Protein AF-A0A2K2U918-F1 (afdb_monomer)

Structure (mmCIF, N/CA/C/O backbone):
data_AF-A0A2K2U918-F1
#
_entry.id   AF-A0A2K2U918-F1
#
loop_
_atom_site.group_PDB
_atom_site.id
_atom_site.type_symbol
_atom_site.label_atom_id
_atom_site.label_alt_id
_atom_site.label_comp_id
_atom_site.label_asym_id
_atom_site.label_entity_id
_atom_site.label_seq_id
_atom_site.pdbx_PDB_ins_code
_atom_site.Cartn_x
_atom_site.Cartn_y
_atom_site.Cartn_z
_atom_site.occupancy
_atom_site.B_iso_or_equiv
_atom_site.auth_seq_id
_atom_site.auth_comp_id
_atom_site.auth_asym_id
_atom_site.auth_atom_id
_atom_site.pdbx_PDB_model_num
ATOM 1 N N . SER A 1 1 ? 17.574 -12.601 -0.447 1.00 55.03 1 SER A N 1
ATOM 2 C CA . SER A 1 1 ? 17.448 -11.591 -1.514 1.00 55.03 1 SER A CA 1
ATOM 3 C C . SER A 1 1 ? 17.437 -12.221 -2.903 1.00 55.03 1 SER A C 1
ATOM 5 O O . SER A 1 1 ? 16.592 -11.841 -3.699 1.00 55.03 1 SER A O 1
ATOM 7 N N . GLU A 1 2 ? 18.243 -13.265 -3.160 1.00 57.69 2 GLU A N 1
ATOM 8 C CA . GLU A 1 2 ? 18.357 -13.940 -4.475 1.00 57.69 2 GLU A CA 1
ATOM 9 C C . GLU A 1 2 ? 17.039 -14.374 -5.151 1.00 57.69 2 GLU A C 1
ATOM 11 O O . GLU A 1 2 ? 16.947 -14.339 -6.372 1.00 57.69 2 GLU A O 1
ATOM 16 N N . LEU A 1 3 ? 16.000 -14.756 -4.398 1.00 68.94 3 LEU A N 1
ATOM 17 C CA . LEU A 1 3 ? 14.714 -15.185 -4.976 1.00 68.94 3 LEU A CA 1
ATOM 18 C C . LEU A 1 3 ? 13.896 -14.040 -5.593 1.00 68.94 3 LEU A C 1
ATOM 20 O O . LEU A 1 3 ? 13.196 -14.261 -6.575 1.00 68.94 3 LEU A O 1
ATOM 24 N N . ILE A 1 4 ? 13.960 -12.838 -5.013 1.00 65.31 4 ILE A N 1
ATOM 25 C CA . ILE A 1 4 ? 13.207 -11.668 -5.491 1.00 65.31 4 ILE A CA 1
ATOM 26 C C . ILE A 1 4 ? 13.919 -11.092 -6.710 1.00 65.31 4 ILE A C 1
ATOM 28 O O . ILE A 1 4 ? 13.332 -11.013 -7.785 1.00 65.31 4 ILE A O 1
ATOM 32 N N . GLU A 1 5 ? 15.207 -10.788 -6.560 1.00 65.06 5 GLU A N 1
ATOM 33 C CA . GLU A 1 5 ? 16.042 -10.282 -7.652 1.00 65.06 5 GLU A CA 1
ATOM 34 C C . GLU A 1 5 ? 16.065 -11.269 -8.825 1.00 65.06 5 GLU A C 1
ATOM 36 O O . GLU A 1 5 ? 15.841 -10.880 -9.966 1.00 65.06 5 GLU A O 1
ATOM 41 N N . GLY A 1 6 ? 16.223 -12.569 -8.558 1.00 68.31 6 GLY A N 1
ATOM 42 C CA . GLY A 1 6 ? 16.199 -13.604 -9.590 1.00 68.31 6 GLY A CA 1
ATOM 43 C C . GLY A 1 6 ? 14.846 -13.777 -10.286 1.00 68.31 6 GLY A C 1
ATOM 44 O O . GLY A 1 6 ? 14.822 -14.214 -11.432 1.00 68.31 6 GLY A O 1
ATOM 45 N N . TYR A 1 7 ? 13.725 -13.434 -9.642 1.00 68.94 7 TYR A N 1
ATOM 46 C CA . TYR A 1 7 ? 12.400 -13.457 -10.275 1.00 68.94 7 TYR A CA 1
ATOM 47 C C . TYR A 1 7 ? 12.186 -12.247 -11.194 1.00 68.94 7 TYR A C 1
ATOM 49 O O . TYR A 1 7 ? 11.620 -12.397 -12.278 1.00 68.94 7 TYR A O 1
ATOM 57 N N . PHE A 1 8 ? 12.657 -11.070 -10.773 1.00 63.41 8 PHE A N 1
ATOM 58 C CA . PHE A 1 8 ? 12.520 -9.815 -11.515 1.00 63.41 8 PHE A CA 1
ATOM 59 C C . PHE A 1 8 ? 13.558 -9.637 -12.633 1.00 63.41 8 PHE A C 1
ATOM 61 O O . PHE A 1 8 ? 13.262 -8.975 -13.619 1.00 63.41 8 PHE A O 1
ATOM 68 N N . ASN A 1 9 ? 14.721 -10.288 -12.536 1.00 63.62 9 ASN A N 1
ATOM 69 C CA . ASN A 1 9 ? 15.782 -10.253 -13.554 1.00 63.62 9 ASN A CA 1
ATOM 70 C C . ASN A 1 9 ? 15.575 -11.234 -14.723 1.00 63.62 9 ASN A C 1
ATOM 72 O O . ASN A 1 9 ? 16.447 -11.366 -15.580 1.00 63.62 9 ASN A O 1
ATOM 76 N N . GLN A 1 10 ? 14.458 -11.962 -14.768 1.00 62.66 10 GLN A N 1
ATOM 77 C CA . GLN A 1 10 ? 14.081 -12.717 -15.967 1.00 62.66 10 GLN A CA 1
ATOM 78 C C . GLN A 1 10 ? 13.352 -11.771 -16.921 1.00 62.66 10 GLN A C 1
ATOM 80 O O . GLN A 1 10 ? 12.520 -11.010 -16.439 1.00 62.66 10 GLN A O 1
ATOM 85 N N . ASP A 1 11 ? 13.610 -11.856 -18.236 1.00 62.38 11 ASP A N 1
ATOM 86 C CA . ASP A 1 11 ? 12.915 -11.131 -19.325 1.00 62.38 11 ASP A CA 1
ATOM 87 C C . ASP A 1 11 ? 11.400 -11.442 -19.360 1.00 62.38 11 ASP A C 1
ATOM 89 O O . ASP A 1 11 ? 10.856 -12.065 -20.275 1.00 62.38 11 ASP A O 1
ATOM 93 N N . ARG A 1 12 ? 10.690 -11.064 -18.302 1.00 66.81 12 ARG A N 1
ATOM 94 C CA . ARG A 1 12 ? 9.265 -11.260 -18.101 1.00 66.81 12 ARG A CA 1
ATOM 95 C C . ARG A 1 12 ? 8.599 -9.917 -18.298 1.00 66.81 12 ARG A C 1
ATOM 97 O O . ARG A 1 12 ? 8.938 -8.941 -17.638 1.00 66.81 12 ARG A O 1
ATOM 104 N N . ASN A 1 13 ? 7.588 -9.893 -19.157 1.00 74.31 13 ASN A N 1
ATOM 105 C CA . ASN A 1 13 ? 6.718 -8.736 -19.282 1.00 74.31 13 ASN A CA 1
ATOM 106 C C . ASN A 1 13 ? 5.799 -8.658 -18.047 1.00 74.31 13 ASN A C 1
ATOM 108 O O . ASN A 1 13 ? 4.713 -9.243 -18.016 1.00 74.31 13 ASN A O 1
ATOM 112 N N . LEU A 1 14 ? 6.294 -8.032 -16.980 1.00 83.25 14 LEU A N 1
ATOM 113 C CA . LEU A 1 14 ? 5.567 -7.818 -15.735 1.00 83.25 14 LEU A CA 1
ATOM 114 C C . LEU A 1 14 ? 4.610 -6.640 -15.897 1.00 83.25 14 LEU A C 1
ATOM 116 O O . LEU A 1 14 ? 5.030 -5.491 -15.921 1.00 83.25 14 LEU A O 1
ATOM 120 N N . ALA A 1 15 ? 3.313 -6.935 -15.957 1.00 89.94 15 ALA A N 1
ATOM 121 C CA . ALA A 1 15 ? 2.285 -5.902 -16.062 1.00 89.94 15 ALA A CA 1
ATOM 122 C C . ALA A 1 15 ? 2.145 -5.069 -14.774 1.00 89.94 15 ALA A C 1
ATOM 124 O O . ALA A 1 15 ? 1.970 -3.856 -14.831 1.00 89.94 15 ALA A O 1
ATOM 125 N N . LEU A 1 16 ? 2.179 -5.719 -13.603 1.00 94.06 16 LEU A N 1
ATOM 126 C CA . LEU A 1 16 ? 2.019 -5.055 -12.308 1.00 94.06 16 LEU A CA 1
ATOM 127 C C . LEU A 1 16 ? 2.477 -5.949 -11.152 1.00 94.06 16 LEU A C 1
ATOM 129 O O . LEU A 1 16 ? 2.089 -7.116 -11.073 1.00 94.06 16 LEU A O 1
ATOM 133 N N . VAL A 1 17 ? 3.193 -5.370 -10.193 1.00 95.19 17 VAL A N 1
ATOM 134 C CA . VAL A 1 17 ? 3.427 -5.953 -8.866 1.00 95.19 17 VAL A CA 1
ATOM 135 C C . VAL A 1 17 ? 2.454 -5.340 -7.860 1.00 95.19 17 VAL A C 1
ATOM 137 O O . VAL A 1 17 ? 2.290 -4.126 -7.798 1.00 95.19 17 VAL A O 1
ATOM 140 N N . VAL A 1 18 ? 1.799 -6.158 -7.037 1.00 96.81 18 VAL A N 1
ATOM 141 C CA . VAL A 1 18 ? 0.913 -5.667 -5.970 1.00 96.81 18 VAL A CA 1
ATOM 142 C C . VAL A 1 18 ? 1.562 -5.941 -4.617 1.00 96.81 18 VAL A C 1
ATOM 144 O O . VAL A 1 18 ? 1.586 -7.082 -4.160 1.00 96.81 18 VAL A 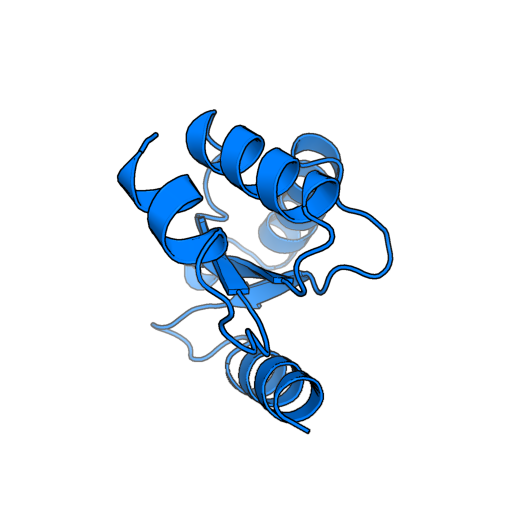O 1
ATOM 147 N N . SER A 1 19 ? 2.079 -4.893 -3.975 1.00 97.25 19 SER A N 1
ATOM 148 C CA . SER A 1 19 ? 2.687 -4.975 -2.644 1.00 97.25 19 SER A CA 1
ATOM 149 C C . SER A 1 19 ? 1.619 -4.816 -1.561 1.00 97.25 19 SER A C 1
ATOM 151 O O . SER A 1 19 ? 0.928 -3.795 -1.495 1.00 97.25 19 SER A O 1
ATOM 153 N N . LEU A 1 20 ? 1.438 -5.843 -0.728 1.00 98.00 20 LEU A N 1
ATOM 154 C CA . LEU A 1 20 ? 0.435 -5.858 0.338 1.00 98.00 20 LEU A CA 1
ATOM 155 C C . LEU A 1 20 ? 1.060 -5.414 1.661 1.00 98.00 20 LEU A C 1
ATOM 157 O O . LEU A 1 20 ? 1.925 -6.104 2.187 1.00 98.00 20 LEU A O 1
ATOM 161 N N . VAL A 1 21 ? 0.549 -4.328 2.240 1.00 98.25 21 VAL A N 1
ATOM 162 C CA . VAL A 1 21 ? 1.006 -3.792 3.532 1.00 98.25 21 VAL A CA 1
ATOM 163 C C . VAL A 1 21 ? -0.156 -3.815 4.526 1.00 98.25 21 VAL A C 1
ATOM 165 O O . VAL A 1 21 ? -1.298 -3.520 4.175 1.00 98.25 21 VAL A O 1
ATOM 168 N N . ASP A 1 22 ? 0.082 -4.203 5.776 1.00 97.88 22 ASP A N 1
ATOM 169 C CA . ASP A 1 22 ? -0.953 -4.223 6.819 1.00 97.88 22 ASP A CA 1
ATOM 170 C C . ASP A 1 22 ? -1.172 -2.810 7.383 1.00 97.88 22 ASP A C 1
ATOM 172 O O . ASP A 1 22 ? -0.296 -2.260 8.043 1.00 97.88 22 ASP A O 1
ATOM 176 N N . ILE A 1 23 ? -2.352 -2.215 7.171 1.00 98.38 23 ILE A N 1
ATOM 177 C CA . ILE A 1 23 ? -2.612 -0.806 7.533 1.00 98.38 23 ILE A CA 1
ATOM 178 C C . ILE A 1 23 ? -2.560 -0.523 9.044 1.00 98.38 23 ILE A C 1
ATOM 180 O O . ILE A 1 23 ? -2.552 0.631 9.474 1.00 98.38 23 ILE A O 1
ATOM 184 N N . ARG A 1 24 ? -2.589 -1.566 9.878 1.00 97.69 24 ARG A N 1
ATOM 185 C CA . ARG A 1 24 ? -2.645 -1.438 11.342 1.00 97.69 24 ARG A CA 1
ATOM 186 C C . ARG A 1 24 ? -1.307 -1.032 11.950 1.00 97.69 24 ARG A C 1
ATOM 188 O O . ARG A 1 24 ? -1.282 -0.575 13.093 1.00 97.69 24 ARG A O 1
ATOM 195 N N . HIS A 1 25 ? -0.219 -1.209 11.210 1.00 97.69 25 HIS A N 1
ATOM 196 C CA . HIS A 1 25 ? 1.139 -1.036 11.699 1.00 97.69 25 HIS A CA 1
ATOM 197 C C . HIS A 1 25 ? 1.918 -0.073 10.793 1.00 97.69 25 HIS A C 1
ATOM 199 O O . HIS A 1 25 ? 1.543 0.113 9.635 1.00 97.69 25 HIS A O 1
ATOM 205 N N . PRO A 1 26 ? 2.993 0.552 11.306 1.00 98.12 26 PRO A N 1
ATOM 206 C CA . PRO A 1 26 ? 4.013 1.143 10.447 1.00 98.12 26 PRO A CA 1
ATOM 207 C C . PRO A 1 26 ? 4.549 0.105 9.456 1.00 98.12 26 PRO A C 1
ATOM 209 O O . PRO A 1 26 ? 4.515 -1.095 9.744 1.00 98.12 26 PRO A O 1
ATOM 212 N N . ALA A 1 27 ? 5.068 0.568 8.319 1.00 97.75 27 ALA A N 1
ATOM 213 C CA . ALA A 1 27 ? 5.713 -0.316 7.356 1.00 97.75 27 ALA A CA 1
ATOM 214 C C . ALA A 1 27 ? 6.899 -1.023 8.025 1.00 97.75 27 ALA A C 1
ATOM 216 O O . ALA A 1 27 ? 7.624 -0.415 8.820 1.00 97.75 27 ALA A O 1
ATOM 217 N N . SER A 1 28 ? 7.066 -2.311 7.743 1.00 97.25 28 SER A N 1
ATOM 218 C CA . SER A 1 28 ? 8.242 -3.053 8.183 1.00 97.25 28 SER A CA 1
ATOM 219 C C . SER A 1 28 ? 9.452 -2.700 7.319 1.00 97.25 28 SER A C 1
ATOM 221 O O . SER A 1 28 ? 9.309 -2.213 6.199 1.00 97.25 28 SER A O 1
ATOM 223 N N . SER A 1 29 ? 10.657 -3.025 7.790 1.00 96.12 29 SER A N 1
ATOM 224 C CA . SER A 1 29 ? 11.872 -2.870 6.980 1.00 96.12 29 SER A CA 1
ATOM 225 C C . SER A 1 29 ? 11.818 -3.685 5.684 1.00 96.12 29 SER A C 1
ATOM 227 O O . SER A 1 29 ? 12.402 -3.288 4.686 1.00 96.12 29 SER A O 1
ATOM 229 N N . LEU A 1 30 ? 11.097 -4.813 5.670 1.00 94.75 30 LEU A N 1
ATOM 230 C CA . LEU A 1 30 ? 10.914 -5.596 4.448 1.00 94.75 30 LEU A CA 1
ATOM 231 C C . LEU A 1 30 ? 9.995 -4.881 3.448 1.00 94.75 30 LEU A C 1
ATOM 233 O O . LEU A 1 30 ? 10.261 -4.933 2.251 1.00 94.75 30 LEU A O 1
ATOM 237 N N . ASP A 1 31 ? 8.948 -4.207 3.934 1.00 97.44 31 ASP A N 1
ATOM 238 C CA . ASP A 1 31 ? 8.071 -3.393 3.089 1.00 97.44 31 ASP A CA 1
ATOM 239 C C . ASP A 1 31 ? 8.857 -2.226 2.483 1.00 97.44 31 ASP A C 1
ATOM 241 O O . ASP A 1 31 ? 8.791 -2.009 1.278 1.00 97.44 31 ASP A O 1
ATOM 245 N N . GLU A 1 32 ? 9.636 -1.510 3.300 1.00 97.62 32 GLU A N 1
ATOM 246 C CA . GLU A 1 32 ? 10.476 -0.393 2.847 1.00 97.62 32 GLU A CA 1
ATOM 247 C C . GLU A 1 32 ? 11.470 -0.842 1.770 1.00 97.62 32 GLU A C 1
ATOM 249 O O . GLU A 1 32 ? 11.468 -0.272 0.681 1.00 97.62 32 GLU A O 1
ATOM 254 N N . ASN A 1 33 ? 12.223 -1.919 2.021 1.00 95.88 33 ASN A N 1
ATOM 255 C CA . ASN A 1 33 ? 13.189 -2.457 1.059 1.00 95.88 33 ASN A CA 1
ATOM 256 C C . ASN A 1 33 ? 12.520 -2.918 -0.246 1.00 95.88 33 ASN A C 1
ATOM 258 O O . ASN A 1 33 ? 13.077 -2.745 -1.326 1.00 95.88 33 ASN A O 1
ATOM 262 N N . MET A 1 34 ? 11.329 -3.523 -0.165 1.00 95.19 34 MET A N 1
ATOM 263 C CA . MET A 1 34 ? 10.586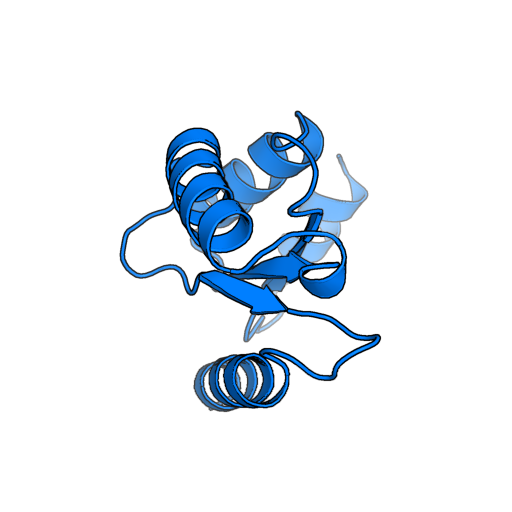 -3.953 -1.352 1.00 95.19 34 MET A CA 1
ATOM 264 C C . MET A 1 34 ? 10.130 -2.753 -2.184 1.00 95.19 34 MET A C 1
ATOM 266 O O . MET A 1 34 ? 10.273 -2.766 -3.401 1.00 95.19 34 MET A O 1
ATOM 270 N N . ILE A 1 35 ? 9.571 -1.721 -1.547 1.00 97.19 35 ILE A N 1
ATOM 271 C CA . ILE A 1 35 ? 9.134 -0.517 -2.260 1.00 97.19 35 ILE A CA 1
ATOM 272 C C . ILE A 1 35 ? 10.327 0.221 -2.868 1.00 97.19 35 ILE A C 1
ATOM 274 O O . ILE A 1 35 ? 10.235 0.653 -4.014 1.00 97.19 35 ILE A O 1
ATOM 278 N N . GLU A 1 36 ? 11.440 0.333 -2.142 1.00 96.62 36 GLU A N 1
ATOM 27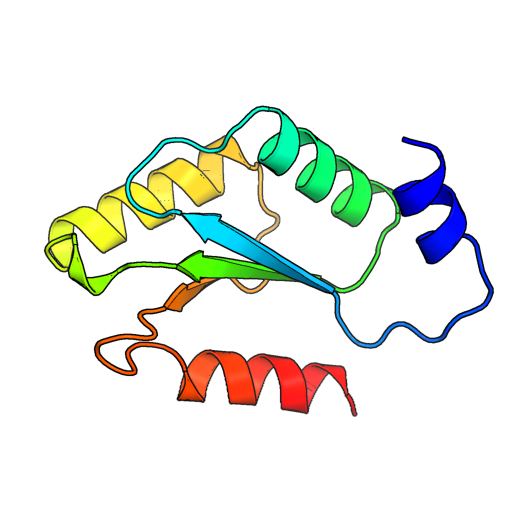9 C CA . GLU A 1 36 ? 12.680 0.921 -2.656 1.00 96.62 36 GLU A CA 1
ATOM 280 C C . GLU A 1 36 ? 13.164 0.170 -3.901 1.00 96.62 36 GLU A C 1
ATOM 282 O O . GLU A 1 36 ? 13.302 0.785 -4.955 1.00 96.62 36 GLU A O 1
ATOM 287 N N . PHE A 1 37 ? 13.266 -1.160 -3.831 1.00 94.81 37 PHE A N 1
ATOM 288 C CA . PHE A 1 37 ? 13.634 -1.997 -4.974 1.00 94.81 37 PHE A CA 1
ATOM 289 C C . PHE A 1 37 ? 12.702 -1.804 -6.180 1.00 94.81 37 PHE A C 1
ATOM 291 O O . PHE A 1 37 ? 13.173 -1.643 -7.301 1.00 94.81 37 PHE A O 1
ATOM 298 N N . LEU A 1 38 ? 11.379 -1.805 -5.973 1.00 94.69 38 LEU A N 1
ATOM 299 C CA . LEU A 1 38 ? 10.415 -1.645 -7.068 1.00 94.69 38 LEU A CA 1
ATOM 300 C C . LE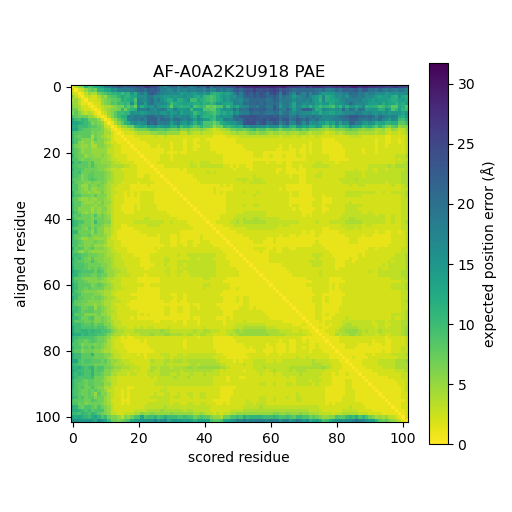U A 1 38 ? 10.525 -0.268 -7.738 1.00 94.69 38 LEU A C 1
ATOM 302 O O . LEU A 1 38 ? 10.368 -0.177 -8.954 1.00 94.69 38 LEU A O 1
ATOM 306 N N . GLN A 1 39 ? 10.803 0.786 -6.962 1.00 94.69 39 GLN A N 1
ATOM 307 C CA . GLN A 1 39 ? 11.023 2.131 -7.496 1.00 94.69 39 GLN A CA 1
ATOM 308 C C . GLN A 1 39 ? 12.362 2.241 -8.238 1.00 94.69 39 GLN A C 1
ATOM 310 O O . GLN A 1 39 ? 12.394 2.822 -9.318 1.00 94.69 39 GLN A O 1
ATOM 315 N N . GLU A 1 40 ? 13.447 1.684 -7.694 1.00 93.69 40 GLU A N 1
ATOM 316 C CA . GLU A 1 40 ? 14.780 1.709 -8.320 1.00 93.69 40 GLU A CA 1
ATOM 317 C C . GLU A 1 40 ? 14.845 0.879 -9.604 1.00 93.69 40 GLU A C 1
ATOM 319 O O . GLU A 1 40 ? 15.497 1.276 -10.567 1.00 93.69 40 GLU A O 1
ATOM 324 N N . ALA A 1 41 ? 14.146 -0.255 -9.633 1.00 91.00 41 ALA A N 1
ATOM 325 C CA . ALA A 1 41 ? 14.041 -1.115 -10.806 1.00 91.00 41 ALA A CA 1
ATOM 326 C C . ALA A 1 41 ? 13.013 -0.611 -11.840 1.00 91.00 41 ALA A C 1
ATOM 328 O O . ALA A 1 41 ? 12.780 -1.295 -12.835 1.00 91.00 41 ALA A O 1
ATOM 329 N N . GLU A 1 42 ? 12.370 0.539 -11.590 1.00 90.88 42 GLU A N 1
ATOM 330 C CA . GLU A 1 42 ? 11.319 1.132 -12.432 1.00 90.88 42 GLU A CA 1
ATOM 331 C C . GLU A 1 42 ? 10.193 0.141 -12.791 1.00 90.88 42 GLU A C 1
ATOM 333 O O . GLU A 1 42 ? 9.579 0.201 -13.859 1.00 90.88 42 GLU A O 1
ATOM 338 N N . LEU A 1 43 ? 9.903 -0.796 -11.884 1.00 91.19 43 LEU A N 1
ATOM 339 C CA . LEU A 1 43 ? 8.890 -1.819 -12.109 1.00 91.19 43 LEU A CA 1
ATOM 340 C C . LEU A 1 43 ? 7.495 -1.228 -11.885 1.00 91.19 43 LEU A C 1
ATOM 342 O O . LEU A 1 43 ? 7.285 -0.508 -10.911 1.00 91.19 43 LEU A O 1
ATOM 346 N N . PRO A 1 44 ? 6.489 -1.556 -12.712 1.00 93.25 44 PRO A N 1
ATOM 347 C CA . PRO A 1 44 ? 5.125 -1.116 -12.459 1.00 93.25 44 PRO A CA 1
ATOM 348 C C . PRO A 1 44 ? 4.587 -1.802 -11.199 1.00 93.25 44 PRO A C 1
ATOM 350 O O . PRO A 1 44 ? 4.490 -3.031 -11.137 1.00 93.25 44 PRO A O 1
ATOM 353 N N . PHE A 1 45 ? 4.190 -1.023 -10.189 1.00 96.81 45 PHE A N 1
ATOM 354 C CA . PHE A 1 45 ? 3.619 -1.574 -8.962 1.00 96.81 45 PHE A CA 1
ATOM 355 C C . PHE A 1 45 ? 2.500 -0.724 -8.358 1.00 96.81 45 PHE A C 1
ATOM 357 O O . PHE A 1 45 ? 2.339 0.456 -8.653 1.00 96.81 45 PHE A O 1
ATOM 364 N N . ALA A 1 46 ? 1.719 -1.355 -7.484 1.00 98.06 46 ALA A N 1
ATOM 365 C CA . ALA A 1 46 ? 0.714 -0.725 -6.641 1.00 98.06 46 ALA A CA 1
ATOM 366 C C . ALA A 1 46 ? 0.878 -1.197 -5.193 1.00 98.06 46 ALA A C 1
ATOM 368 O O . ALA A 1 46 ? 1.219 -2.354 -4.939 1.00 98.06 46 ALA A O 1
ATOM 369 N N . VAL A 1 47 ? 0.575 -0.321 -4.236 1.00 98.38 47 VAL A N 1
ATOM 370 C CA . VAL A 1 47 ? 0.556 -0.655 -2.808 1.00 98.38 47 VAL A CA 1
ATOM 371 C C . VAL A 1 47 ? -0.883 -0.800 -2.333 1.00 98.38 47 VAL A C 1
ATOM 373 O O . VAL A 1 47 ? -1.729 0.070 -2.555 1.00 98.38 47 VAL A O 1
ATOM 376 N N . VAL A 1 48 ? -1.171 -1.897 -1.640 1.00 98.50 48 VAL A N 1
ATOM 377 C CA . VAL A 1 48 ? -2.495 -2.194 -1.094 1.00 98.50 48 VAL A CA 1
ATOM 378 C C . VAL A 1 48 ? -2.410 -2.305 0.419 1.00 98.50 48 VAL A C 1
ATOM 380 O O . VAL A 1 48 ? -1.803 -3.223 0.965 1.00 98.50 48 VAL A O 1
ATOM 383 N N . LEU A 1 49 ? -3.074 -1.377 1.099 1.00 98.56 49 LEU A N 1
ATOM 384 C CA . LEU A 1 49 ? -3.183 -1.331 2.549 1.00 98.56 49 LEU A CA 1
ATOM 385 C C . LEU A 1 49 ? -4.315 -2.255 3.005 1.00 98.56 49 LEU A C 1
ATOM 387 O O . LEU A 1 49 ? -5.490 -1.903 2.925 1.00 98.56 49 LEU A O 1
ATOM 391 N N . THR A 1 50 ? -3.965 -3.457 3.442 1.00 98.50 50 THR A N 1
ATOM 392 C CA . THR A 1 50 ? -4.898 -4.528 3.819 1.00 98.50 50 THR A CA 1
ATOM 393 C C . THR A 1 50 ? -5.475 -4.349 5.228 1.00 98.50 50 THR A C 1
ATOM 395 O O . THR A 1 50 ? -4.983 -3.542 6.015 1.00 98.50 50 THR A O 1
ATOM 398 N N . LYS A 1 51 ? -6.509 -5.138 5.566 1.00 97.62 51 LYS A N 1
ATOM 399 C CA . LYS A 1 51 ? -7.171 -5.187 6.891 1.00 97.62 51 LYS A CA 1
ATOM 400 C C . LYS A 1 51 ? -7.758 -3.849 7.356 1.00 97.62 51 LYS A C 1
ATOM 402 O O . LYS A 1 51 ? -7.841 -3.574 8.554 1.00 97.62 51 LYS A O 1
ATOM 407 N N . ALA A 1 52 ? -8.214 -3.026 6.411 1.00 97.88 52 ALA A N 1
ATOM 408 C CA . ALA A 1 52 ? -8.819 -1.724 6.687 1.00 97.88 52 ALA A CA 1
ATOM 409 C C . ALA A 1 52 ? -10.013 -1.781 7.653 1.00 97.88 52 ALA A C 1
ATOM 411 O O . ALA A 1 52 ? -10.249 -0.829 8.391 1.00 97.88 52 ALA A O 1
ATOM 412 N N . ASP A 1 53 ? -10.734 -2.902 7.699 1.00 97.88 53 ASP A N 1
ATOM 413 C CA . ASP A 1 53 ? -11.858 -3.133 8.613 1.00 97.88 53 ASP A CA 1
ATOM 414 C C . ASP A 1 53 ? -11.484 -3.065 10.101 1.00 97.88 53 ASP A C 1
ATOM 416 O O . ASP A 1 53 ? -12.357 -2.842 10.936 1.00 97.88 53 ASP A O 1
ATOM 420 N N . LYS A 1 54 ? -10.199 -3.206 10.442 1.00 97.69 54 LYS A N 1
ATOM 421 C CA . LYS A 1 54 ? -9.717 -3.112 11.825 1.00 97.69 54 LYS A CA 1
ATOM 422 C C . LYS A 1 54 ? -9.503 -1.670 12.298 1.00 97.69 54 LYS A C 1
ATOM 424 O O . LYS A 1 54 ? -9.182 -1.468 13.465 1.00 97.69 54 LYS A O 1
ATOM 429 N N . LEU A 1 55 ? -9.669 -0.679 11.419 1.00 97.94 55 LEU A N 1
ATOM 430 C CA . LEU A 1 55 ? -9.516 0.745 11.718 1.00 97.94 55 LEU A CA 1
ATOM 431 C C . LEU A 1 55 ? -10.777 1.526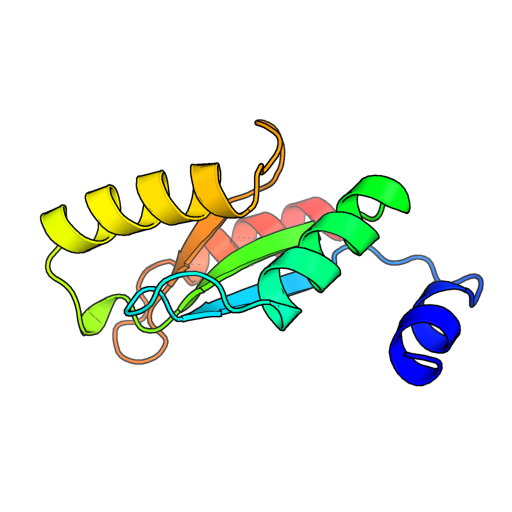 11.336 1.00 97.94 55 LEU A C 1
ATOM 433 O O . LEU A 1 55 ? -11.438 1.226 10.341 1.00 97.94 55 LEU A O 1
ATOM 437 N N . SER A 1 56 ? -11.075 2.596 12.075 1.00 98.00 56 SER A N 1
ATOM 438 C CA . SER A 1 56 ? -12.088 3.573 11.664 1.00 98.00 56 SER A CA 1
ATOM 439 C C . SER A 1 56 ? -11.655 4.300 10.386 1.00 98.00 56 SER A C 1
ATOM 441 O O . SER A 1 56 ? -10.464 4.399 10.089 1.00 98.00 56 SER A O 1
ATOM 443 N N . ARG A 1 57 ? -12.594 4.894 9.636 1.00 96.81 57 ARG A N 1
ATOM 444 C CA . ARG A 1 57 ? -12.244 5.642 8.412 1.00 96.81 57 ARG A CA 1
ATOM 445 C C . ARG A 1 57 ? -11.229 6.763 8.661 1.00 96.81 57 ARG A C 1
ATOM 447 O O . ARG A 1 57 ? -10.323 6.956 7.858 1.00 96.81 57 ARG A O 1
ATOM 454 N N . GLN A 1 58 ? -11.338 7.471 9.784 1.00 98.19 58 GLN A N 1
ATOM 455 C CA . GLN A 1 58 ? -10.374 8.513 10.146 1.00 98.19 58 GLN A CA 1
ATOM 456 C C . GLN A 1 58 ? -8.978 7.926 10.407 1.00 98.19 58 GLN A C 1
ATOM 458 O O . GLN A 1 58 ? -7.978 8.474 9.944 1.00 98.19 58 GLN A O 1
ATOM 463 N N . GLN A 1 59 ? -8.907 6.791 11.109 1.00 98.44 59 GLN A N 1
ATOM 464 C CA . GLN A 1 59 ? -7.648 6.086 11.356 1.00 98.44 59 GLN A CA 1
ATOM 465 C C . GLN A 1 59 ? -7.035 5.554 10.056 1.00 98.44 59 GLN A C 1
ATOM 467 O O . GLN A 1 59 ? -5.828 5.684 9.876 1.00 98.44 59 GLN A O 1
ATOM 472 N N . GLN A 1 60 ? -7.850 5.036 9.131 1.00 98.31 60 GLN A N 1
ATOM 473 C CA . GLN A 1 60 ? -7.398 4.605 7.805 1.00 98.31 60 GLN A CA 1
ATOM 474 C C . GLN A 1 60 ? -6.768 5.765 7.029 1.00 98.31 60 GLN A C 1
ATOM 476 O O . GLN A 1 60 ? -5.674 5.612 6.501 1.00 98.31 60 GLN A O 1
ATOM 481 N N . MET A 1 61 ? -7.406 6.942 6.998 1.00 98.19 61 MET A N 1
ATOM 482 C CA . MET A 1 61 ? -6.855 8.119 6.310 1.00 98.19 61 MET A CA 1
ATOM 483 C C . MET A 1 61 ? -5.532 8.579 6.928 1.00 98.19 61 MET A C 1
ATOM 485 O O . MET A 1 61 ? -4.579 8.874 6.205 1.00 98.19 61 MET A O 1
ATOM 489 N N . LYS A 1 62 ? -5.450 8.587 8.265 1.00 98.44 62 LYS A N 1
ATOM 490 C CA . LYS A 1 62 ? -4.217 8.917 8.988 1.00 98.44 62 LYS A CA 1
ATOM 491 C C . LYS A 1 62 ? -3.100 7.918 8.674 1.00 98.44 62 LYS A C 1
ATOM 493 O O . LYS A 1 62 ? -1.992 8.343 8.357 1.00 98.44 62 LYS A O 1
ATOM 498 N N . GLN A 1 63 ? -3.388 6.617 8.733 1.00 98.31 63 GLN A N 1
ATOM 499 C CA . GLN A 1 63 ? -2.398 5.575 8.449 1.00 98.31 63 GLN A CA 1
ATOM 500 C C . GLN A 1 63 ? -1.981 5.557 6.983 1.00 98.31 63 GLN A C 1
ATOM 502 O O . GLN A 1 63 ? -0.794 5.479 6.697 1.00 98.31 63 GLN A O 1
ATOM 507 N N . LYS A 1 64 ? -2.919 5.735 6.048 1.00 98.31 64 LYS A N 1
ATOM 508 C CA . LYS A 1 64 ? -2.617 5.869 4.619 1.00 98.31 64 LYS A CA 1
ATOM 509 C C . LYS A 1 64 ? -1.615 6.995 4.367 1.00 98.31 64 LYS A C 1
ATOM 511 O O . LYS A 1 64 ? -0.651 6.797 3.636 1.00 98.31 64 LYS A O 1
ATOM 516 N N . ALA A 1 65 ? -1.817 8.159 4.986 1.00 98.25 65 ALA A N 1
ATOM 517 C CA . ALA A 1 65 ? -0.894 9.284 4.860 1.00 98.25 65 ALA A CA 1
ATOM 518 C C . ALA A 1 65 ? 0.478 8.993 5.496 1.00 98.25 65 ALA A C 1
ATOM 520 O O . ALA A 1 65 ? 1.507 9.314 4.901 1.00 98.25 65 ALA A O 1
ATOM 521 N N . ALA A 1 66 ? 0.497 8.368 6.678 1.00 98.44 66 ALA A N 1
ATOM 522 C CA . ALA A 1 66 ? 1.731 7.995 7.367 1.00 98.44 66 ALA A CA 1
ATOM 523 C C . ALA A 1 66 ? 2.553 6.982 6.557 1.00 98.44 66 ALA A C 1
ATOM 525 O O . ALA A 1 66 ? 3.728 7.227 6.300 1.00 98.44 66 ALA A O 1
ATOM 526 N N . LEU A 1 67 ? 1.919 5.906 6.085 1.00 98.50 67 LEU A N 1
ATOM 527 C CA . LEU A 1 67 ? 2.548 4.865 5.273 1.00 98.50 67 LEU A CA 1
ATOM 528 C C . LEU A 1 67 ? 3.013 5.402 3.9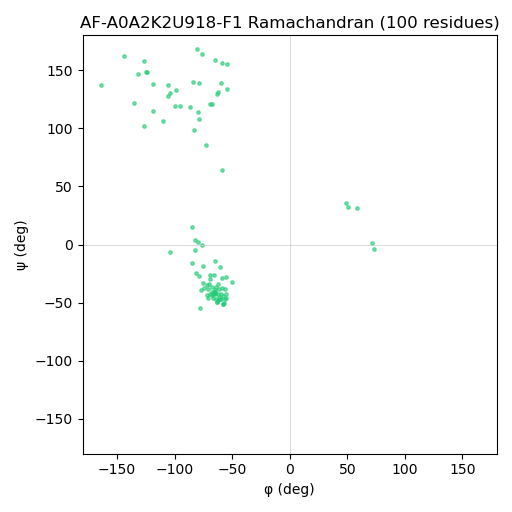21 1.00 98.50 67 LEU A C 1
ATOM 530 O O . LEU A 1 67 ? 4.130 5.106 3.517 1.00 98.50 67 LEU A O 1
ATOM 534 N N . LYS A 1 68 ? 2.2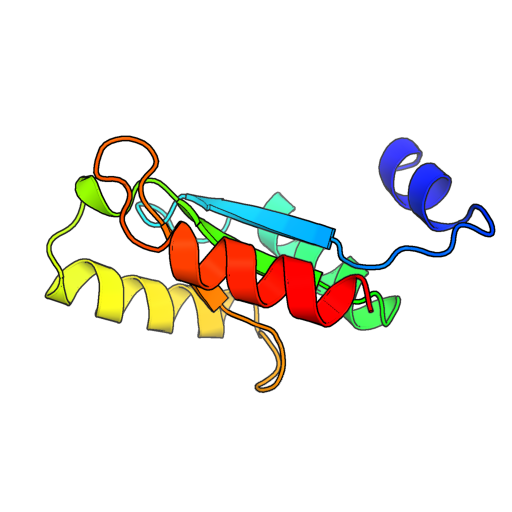23 6.263 3.260 1.00 98.31 68 LYS A N 1
ATOM 535 C CA . LYS A 1 68 ? 2.655 6.930 2.021 1.00 98.31 68 LYS A CA 1
ATOM 536 C C . LYS A 1 68 ? 3.965 7.695 2.221 1.00 98.31 68 LYS A C 1
ATOM 538 O O . LYS A 1 68 ? 4.847 7.629 1.373 1.00 98.31 68 LYS A O 1
ATOM 543 N N . LYS A 1 69 ? 4.089 8.408 3.346 1.00 98.31 69 LYS A N 1
ATOM 544 C CA . LYS A 1 69 ? 5.304 9.151 3.696 1.00 98.31 69 LYS A CA 1
ATOM 545 C C . LYS A 1 69 ? 6.459 8.220 4.073 1.00 98.31 69 LYS A C 1
ATOM 547 O O . LYS A 1 69 ? 7.571 8.449 3.615 1.00 98.31 69 LYS A O 1
ATOM 552 N N . GLN A 1 70 ? 6.203 7.210 4.905 1.00 98.06 70 GLN A N 1
ATOM 553 C CA . GLN A 1 70 ? 7.216 6.266 5.386 1.00 98.06 70 GLN A CA 1
ATOM 554 C C . GLN A 1 70 ? 7.853 5.497 4.224 1.00 98.06 70 GLN A C 1
ATOM 556 O O . GLN A 1 70 ? 9.071 5.464 4.109 1.00 98.06 70 GLN A O 1
ATOM 561 N N . LEU A 1 71 ? 7.023 4.983 3.317 1.00 98.06 71 LEU A N 1
ATOM 562 C CA . LEU A 1 71 ? 7.441 4.250 2.121 1.00 98.06 71 LEU A CA 1
ATOM 563 C C . LEU A 1 71 ? 7.989 5.157 1.005 1.00 98.06 71 LEU A C 1
ATOM 565 O O . LEU A 1 71 ? 8.334 4.657 -0.057 1.00 98.06 71 LEU A O 1
ATOM 569 N N . LYS A 1 72 ? 8.025 6.484 1.213 1.00 97.44 72 LYS A N 1
ATOM 570 C CA . LYS A 1 72 ? 8.473 7.485 0.225 1.00 97.44 72 LYS A CA 1
ATOM 571 C C . LYS A 1 72 ? 7.823 7.309 -1.158 1.00 97.44 72 LYS A C 1
ATOM 573 O O . LYS A 1 72 ? 8.462 7.557 -2.175 1.00 97.44 72 LYS A O 1
ATOM 578 N N . LEU A 1 73 ?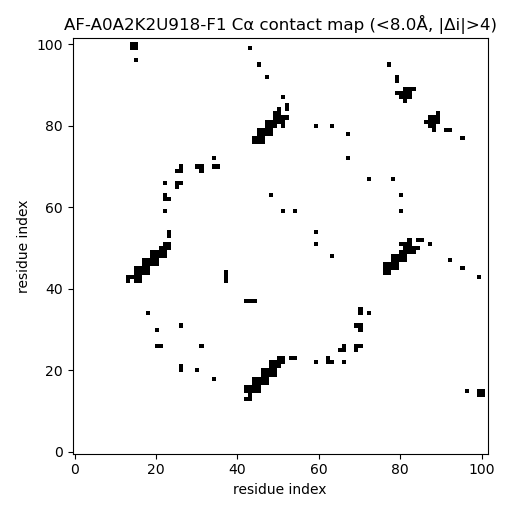 6.551 6.900 -1.185 1.00 96.88 73 LEU A N 1
ATOM 579 C CA . LEU A 1 73 ? 5.871 6.551 -2.432 1.00 96.88 73 LEU A CA 1
ATOM 580 C C . LEU A 1 73 ? 5.767 7.758 -3.359 1.00 96.88 73 LEU A C 1
ATOM 582 O O . LEU A 1 73 ? 5.248 8.812 -2.961 1.00 96.88 73 LEU A O 1
ATOM 586 N N . HIS A 1 74 ? 6.180 7.565 -4.609 1.00 95.19 74 HIS A N 1
ATOM 587 C CA . HIS A 1 74 ? 5.947 8.535 -5.672 1.00 95.19 74 HIS A CA 1
ATOM 588 C C . HIS A 1 74 ? 4.443 8.803 -5.869 1.00 95.19 74 HIS A C 1
ATOM 590 O O . HIS A 1 74 ? 3.569 8.031 -5.461 1.00 95.19 74 HIS A O 1
ATOM 596 N N . ALA A 1 75 ? 4.115 9.971 -6.425 1.00 91.06 75 ALA A N 1
ATOM 597 C CA . ALA A 1 75 ? 2.734 10.448 -6.495 1.00 91.06 75 ALA A CA 1
ATOM 598 C C . ALA A 1 75 ? 1.849 9.635 -7.456 1.00 91.06 75 ALA A C 1
ATOM 600 O O . ALA A 1 75 ? 0.634 9.596 -7.265 1.00 91.06 75 ALA A O 1
ATOM 601 N N . ASP A 1 76 ? 2.466 9.018 -8.456 1.00 92.06 76 ASP A N 1
ATOM 602 C CA . ASP A 1 76 ? 1.886 8.194 -9.513 1.00 92.06 76 ASP A CA 1
ATOM 603 C C . ASP A 1 76 ? 1.682 6.727 -9.107 1.00 92.06 76 ASP A C 1
ATOM 605 O O . ASP A 1 76 ? 0.879 6.036 -9.734 1.00 92.06 76 ASP A O 1
ATOM 609 N N . VAL A 1 77 ? 2.319 6.265 -8.025 1.00 96.88 77 VAL A N 1
ATOM 610 C CA . VAL A 1 77 ? 2.127 4.904 -7.509 1.00 96.88 77 VAL A CA 1
ATOM 611 C C . VAL A 1 77 ? 0.720 4.754 -6.909 1.00 96.88 77 VAL A C 1
ATOM 613 O O . VAL A 1 77 ? 0.378 5.447 -5.938 1.00 96.88 77 VAL A O 1
ATOM 616 N N . PRO A 1 78 ? -0.114 3.822 -7.412 1.00 97.69 78 PRO A N 1
ATOM 617 C CA . PRO A 1 78 ? -1.432 3.570 -6.846 1.00 97.69 78 PRO A CA 1
ATOM 618 C C . PRO A 1 78 ? -1.344 3.081 -5.394 1.00 97.69 78 PRO A C 1
ATOM 620 O O . PRO A 1 78 ? -0.621 2.135 -5.083 1.00 97.69 78 PRO A O 1
ATOM 623 N N . LEU A 1 79 ? -2.131 3.697 -4.506 1.00 98.25 79 LEU A N 1
ATOM 624 C CA . LEU A 1 79 ? -2.225 3.334 -3.088 1.00 98.25 79 LEU A CA 1
ATOM 625 C C . LEU A 1 79 ? -3.686 3.096 -2.688 1.00 98.25 79 LEU A C 1
ATOM 627 O O . LEU A 1 79 ? -4.437 4.048 -2.430 1.00 98.25 79 LEU A O 1
ATOM 631 N N . VAL A 1 80 ? -4.066 1.824 -2.592 1.00 98.31 80 VAL A N 1
ATOM 632 C CA . VAL A 1 80 ? -5.453 1.379 -2.383 1.00 98.31 80 VAL A CA 1
ATOM 633 C C . VAL A 1 80 ? -5.646 0.884 -0.950 1.00 98.31 80 VAL A C 1
ATOM 635 O O . VAL A 1 80 ? -4.800 0.178 -0.414 1.00 98.31 80 VAL A O 1
ATOM 638 N N . VAL A 1 81 ? -6.761 1.240 -0.308 1.00 98.44 81 VAL A N 1
ATOM 639 C CA . VAL A 1 81 ? -7.116 0.740 1.034 1.00 98.44 81 VAL A CA 1
ATOM 640 C C . VAL A 1 81 ? -8.120 -0.396 0.892 1.00 98.44 81 VAL A C 1
ATOM 642 O O . VAL A 1 81 ? -9.225 -0.177 0.405 1.00 98.44 81 VAL A O 1
ATOM 645 N N . CYS A 1 82 ? -7.756 -1.589 1.357 1.00 98.25 82 CYS A N 1
ATOM 646 C CA . CYS A 1 82 ? -8.522 -2.811 1.158 1.00 98.25 82 CYS A CA 1
ATOM 647 C C . CYS A 1 82 ? -8.895 -3.538 2.456 1.00 98.25 82 CYS A C 1
ATOM 649 O O . CYS A 1 82 ? -8.146 -3.589 3.434 1.00 98.25 82 CYS A O 1
ATOM 651 N N . SER A 1 83 ? -10.046 -4.208 2.423 1.00 97.31 83 SER A N 1
ATOM 652 C CA . SER A 1 83 ? -10.428 -5.240 3.389 1.00 97.31 83 SER A CA 1
ATO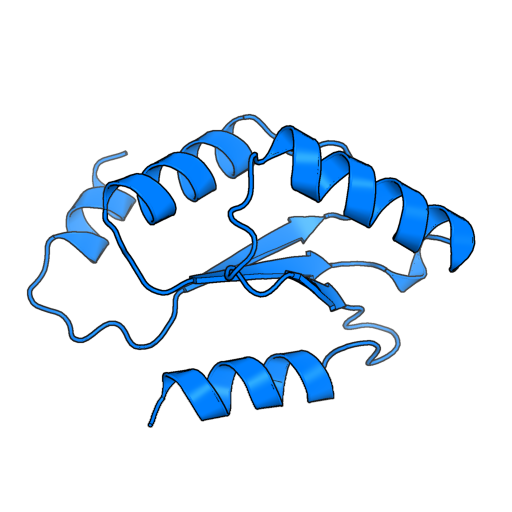M 653 C C . SER A 1 83 ? -11.012 -6.429 2.640 1.00 97.31 83 SER A C 1
ATOM 655 O O . SER A 1 83 ? -12.016 -6.292 1.946 1.00 97.31 83 SER A O 1
ATOM 657 N N . SER A 1 84 ? -10.412 -7.605 2.809 1.00 94.81 84 SER A N 1
ATOM 658 C CA . SER A 1 84 ? -10.978 -8.855 2.297 1.00 94.81 84 SER A CA 1
ATOM 659 C C . SER A 1 84 ? -12.245 -9.264 3.053 1.00 94.81 84 SER A C 1
ATOM 661 O O . SER A 1 84 ? -13.129 -9.873 2.465 1.00 94.81 84 SER A O 1
ATOM 663 N N . GLU A 1 85 ? -12.362 -8.895 4.331 1.00 95.50 85 GLU A N 1
ATOM 664 C CA . GLU A 1 85 ? -13.511 -9.230 5.178 1.00 95.50 85 GLU A CA 1
ATOM 665 C C . GLU A 1 85 ? -14.753 -8.398 4.825 1.00 95.50 85 GLU A C 1
ATOM 667 O O . GLU A 1 85 ? -15.875 -8.899 4.856 1.00 95.50 85 GLU A O 1
ATOM 672 N N . LYS A 1 86 ? -14.566 -7.116 4.481 1.00 94.25 86 LYS A N 1
ATOM 673 C CA . LYS A 1 86 ? -15.664 -6.189 4.147 1.00 94.25 86 LYS A CA 1
ATOM 674 C C . LYS A 1 86 ? -15.815 -5.907 2.654 1.00 94.25 86 LYS A C 1
ATOM 676 O O . LYS A 1 86 ? -16.745 -5.207 2.272 1.00 94.25 86 LYS A O 1
ATOM 681 N N . GLY A 1 87 ? -14.899 -6.395 1.819 1.00 94.81 87 GLY A N 1
ATOM 682 C CA . GLY A 1 87 ? -14.861 -6.104 0.382 1.00 94.81 87 GLY A CA 1
ATOM 683 C C . GLY A 1 87 ? -14.437 -4.671 0.028 1.00 94.81 87 GLY A C 1
ATOM 684 O O . GLY A 1 87 ? -14.387 -4.323 -1.150 1.00 94.81 87 GLY A O 1
ATOM 685 N N . THR A 1 88 ? -14.111 -3.829 1.016 1.00 95.50 88 THR A N 1
ATOM 686 C CA . THR A 1 88 ? -13.644 -2.451 0.801 1.00 95.50 88 THR A CA 1
ATOM 687 C C . THR A 1 88 ? -12.444 -2.433 -0.143 1.00 95.50 88 THR A C 1
ATOM 689 O O . THR A 1 88 ? -11.519 -3.222 0.046 1.00 95.50 88 THR A O 1
ATOM 692 N N . GLY A 1 89 ? -12.448 -1.534 -1.132 1.00 96.56 89 GLY A N 1
ATOM 693 C CA . GLY A 1 89 ? -11.315 -1.289 -2.036 1.00 96.56 89 GLY A CA 1
ATOM 694 C C . GLY A 1 89 ? -11.057 -2.371 -3.089 1.00 96.56 89 GLY A C 1
ATOM 695 O O . GLY A 1 89 ? -10.204 -2.183 -3.951 1.00 96.56 89 GLY A O 1
ATOM 696 N N . ILE A 1 90 ? -11.798 -3.486 -3.080 1.00 97.00 90 ILE A N 1
ATOM 697 C CA . ILE A 1 90 ? -11.568 -4.595 -4.019 1.00 97.00 90 ILE A CA 1
ATOM 698 C C . ILE A 1 90 ? -11.870 -4.190 -5.467 1.00 97.00 90 ILE A C 1
ATOM 700 O O . ILE A 1 90 ? -11.102 -4.538 -6.363 1.00 97.00 90 ILE A O 1
ATOM 704 N N . ASP A 1 91 ? -12.936 -3.428 -5.714 1.00 97.62 91 ASP A N 1
ATOM 705 C CA . ASP A 1 91 ? -13.266 -2.956 -7.068 1.00 97.62 91 ASP A CA 1
ATOM 706 C C . ASP A 1 91 ? -12.276 -1.901 -7.582 1.00 97.62 91 ASP A C 1
ATOM 708 O O . ASP A 1 91 ? -11.923 -1.893 -8.766 1.00 97.62 91 ASP A O 1
ATOM 712 N N . GLU A 1 92 ? -11.760 -1.059 -6.683 1.00 97.62 92 GLU A N 1
ATOM 713 C CA . GLU A 1 92 ? -10.682 -0.112 -6.981 1.00 97.62 92 GLU A CA 1
ATOM 714 C C . GLU A 1 92 ? -9.406 -0.870 -7.374 1.00 97.62 92 GLU A C 1
ATOM 716 O O . GLU A 1 92 ? -8.855 -0.633 -8.448 1.00 97.62 92 GLU A O 1
ATOM 721 N N . LEU A 1 93 ? -8.997 -1.869 -6.581 1.00 97.00 93 LEU A N 1
ATOM 722 C CA . LEU A 1 93 ? -7.845 -2.721 -6.887 1.00 97.00 93 LEU A CA 1
ATOM 723 C C . LEU A 1 93 ? -8.019 -3.475 -8.216 1.00 97.00 93 LEU A C 1
ATOM 725 O O . LEU A 1 93 ? -7.096 -3.521 -9.028 1.00 97.00 93 LEU A O 1
ATOM 729 N N . ARG A 1 94 ? -9.209 -4.028 -8.487 1.00 96.81 94 ARG A N 1
ATOM 730 C CA . ARG A 1 94 ? -9.517 -4.667 -9.780 1.00 96.81 94 ARG A CA 1
ATOM 731 C C . ARG A 1 94 ? -9.353 -3.695 -10.945 1.00 96.81 94 ARG A C 1
ATOM 733 O O . ARG A 1 94 ? -8.905 -4.109 -12.010 1.00 96.81 94 ARG A O 1
ATOM 740 N N . THR A 1 95 ? -9.724 -2.432 -10.761 1.00 97.00 95 THR A N 1
ATOM 741 C CA . THR A 1 95 ? -9.568 -1.392 -11.785 1.00 97.00 95 THR A CA 1
ATOM 742 C C . THR A 1 95 ? -8.094 -1.078 -12.031 1.00 97.00 95 THR A C 1
ATOM 744 O O . THR A 1 95 ? -7.679 -1.040 -13.186 1.00 97.00 95 THR A O 1
ATOM 747 N N . VAL A 1 96 ? -7.287 -0.955 -10.970 1.00 96.81 96 VAL A N 1
ATOM 748 C CA . VAL A 1 96 ? -5.827 -0.781 -11.077 1.00 96.81 96 VAL A CA 1
ATOM 749 C C . VAL A 1 96 ? -5.198 -1.931 -11.870 1.00 96.81 96 VAL A C 1
ATOM 751 O O . VAL A 1 96 ? -4.502 -1.687 -12.852 1.00 96.81 96 VAL A O 1
ATOM 754 N N . ILE A 1 97 ? -5.515 -3.181 -11.516 1.00 95.31 97 ILE A N 1
ATOM 755 C CA . ILE A 1 97 ? -4.981 -4.370 -12.200 1.00 95.31 97 ILE A CA 1
ATOM 756 C C . ILE A 1 97 ? -5.395 -4.395 -13.677 1.00 95.31 97 ILE A C 1
ATOM 758 O O . ILE A 1 97 ? -4.567 -4.634 -14.551 1.00 95.31 97 ILE A O 1
ATOM 762 N N . LYS A 1 98 ? -6.670 -4.118 -13.980 1.00 95.00 98 LYS A N 1
ATOM 763 C CA . LYS A 1 98 ? -7.171 -4.081 -15.364 1.00 95.00 98 LYS A CA 1
ATOM 764 C C . LYS A 1 98 ? -6.496 -3.013 -16.216 1.00 95.00 98 LYS A C 1
ATOM 766 O O . LYS A 1 98 ? -6.365 -3.223 -17.413 1.00 95.00 98 LYS A O 1
ATOM 771 N N . ASN A 1 99 ? -6.132 -1.875 -15.632 1.00 93.06 99 ASN A N 1
ATOM 772 C CA . ASN A 1 99 ? -5.468 -0.800 -16.363 1.00 93.06 99 ASN A CA 1
ATOM 773 C C . ASN A 1 99 ? -4.000 -1.124 -16.651 1.00 93.06 99 ASN A C 1
ATOM 775 O O . ASN A 1 99 ? -3.508 -0.722 -17.696 1.00 93.06 99 ASN A O 1
ATOM 779 N N . ALA A 1 100 ? -3.334 -1.856 -15.757 1.00 90.12 100 ALA A N 1
ATOM 780 C CA . ALA A 1 100 ? -1.940 -2.254 -15.929 1.00 90.12 100 ALA A CA 1
ATOM 781 C C . ALA A 1 100 ? -1.758 -3.449 -16.883 1.00 90.12 100 ALA A C 1
ATOM 783 O O . ALA A 1 100 ? -0.724 -3.580 -17.520 1.00 90.12 100 ALA A O 1
ATOM 784 N N . ALA A 1 101 ? -2.764 -4.321 -17.001 1.00 79.00 101 ALA A N 1
ATOM 785 C CA . ALA A 1 101 ? -2.736 -5.493 -17.883 1.00 79.00 101 ALA A CA 1
ATOM 786 C C . ALA A 1 101 ? -3.151 -5.201 -19.344 1.00 79.00 101 ALA A C 1
ATOM 788 O O . ALA A 1 101 ? -3.509 -6.133 -20.067 1.00 79.00 101 ALA A O 1
ATOM 789 N N . ARG A 1 102 ? -3.192 -3.927 -19.746 1.00 66.50 102 ARG A N 1
ATOM 790 C CA . ARG A 1 102 ? -3.569 -3.485 -21.096 1.00 66.50 102 ARG A CA 1
ATOM 791 C C . ARG A 1 102 ? -2.359 -3.244 -21.977 1.00 66.50 102 ARG A C 1
ATOM 793 O O . ARG A 1 102 ? -1.316 -2.838 -21.429 1.00 66.50 102 ARG A O 1
#

Mean predicted aligned error: 4.41 Å

InterPro domains:
  IPR000795 Translational (tr)-type GTP-binding domain [PF00009] (16-99)
  IPR027417 P-loop containing nucleoside triphosphate hydrolase [G3DSA:3.40.50.300] (1-102)
  IPR027417 P-loop containing nucleoside triphosphate hydrolase [SSF52540] (15-99)

Organism: NCBI:txid2070686

Secondary structure (DSSP, 8-state):
-HHHHHHHTS------EEEEEETTSPPPHHHHHHHHHHHHTT--EEEEEE-GGGS-HHHHHHHHHHHHHHTT--TTS-EEE--TTT-TTHHHHHHHHHHHT-

Foldseek 3Di:
DCVVCVVVPPPDPQLEDEAEDALVDAGDPVSLVVLVVCVVVVHHYAYEHEPCVVDDPVSSVVSQVRNCVSSVDDPPHHYFYDYPVVRHRVVVVVVVSVVSVD

pLDDT: mean 91.88, std 11.28, range [55.03, 98.56]

Sequence (102 aa):
SELIEGYFNQDRNLALVVSLVDIRHPASSLDENMIEFLQEAELPFAVVLTKADKLSRQQQMKQKAALKKQLKLHADVPLVVCSSEKGTGIDELRTVIKNAAR

Nearest PDB structures (foldseek):
  1svi-assembly1_A  TM=9.626E-01  e=5.062E-09  Bacillus subtilis
  1sul-assembly2_B  TM=9.611E-01  e=3.504E-08  Bacillus subtilis
  1sul-assembly1_A  TM=9.503E-01  e=1.331E-07  Bacillus subtilis
  1svw-assembly2_B  TM=9.574E-01  e=6.172E-07  Bacillus subtilis
  1svw-assembly1_A  TM=9.556E-01  e=1.679E-06  Bacillus subtilis

Solvent-accessible surface area (backbone atoms only — not comparable to full-atom values): 5994 Å² total; per-residue (Å²): 112,68,72,59,55,58,60,69,72,44,102,62,92,70,49,65,46,78,48,80,43,60,52,90,51,79,77,48,72,67,53,40,53,51,49,49,49,37,60,76,67,69,50,51,50,33,40,34,30,32,60,43,80,83,44,55,75,69,54,45,54,52,37,52,54,49,45,42,56,72,54,65,57,58,91,84,50,49,76,44,62,22,14,88,91,78,52,43,42,50,68,58,50,51,51,54,52,58,65,42,71,105

Radius of gyration: 13.86 Å; Cα contacts (8 Å, |Δi|>4): 125; chains: 1; bounding box: 34×26×33 Å